Protein AF-A0A7C0XE78-F1 (afdb_monomer)

Sequence (61 aa):
MIEKALKGEPRYYMWLVFLLGIIGVGMGCWFYQLHKGLGITGMGRDISWGVYIAQFTYLVG

Structure (mmCIF, N/CA/C/O backbone):
data_AF-A0A7C0XE78-F1
#
_entry.id   AF-A0A7C0XE78-F1
#
loop_
_atom_site.group_PDB
_atom_site.id
_atom_site.type_symbol
_atom_site.label_atom_id
_atom_site.label_alt_id
_atom_site.label_comp_id
_atom_site.label_asym_id
_atom_site.label_entity_id
_atom_site.label_seq_id
_atom_site.pdbx_PDB_ins_code
_atom_site.Cartn_x
_atom_site.Cartn_y
_atom_site.Cartn_z
_atom_site.occupancy
_atom_site.B_iso_or_equiv
_atom_site.auth_seq_id
_atom_site.auth_comp_id
_atom_site.auth_asym_id
_atom_site.auth_atom_id
_atom_site.pdbx_PDB_model_num
ATOM 1 N N . MET A 1 1 ? -9.357 -1.285 29.225 1.00 62.91 1 MET A N 1
ATOM 2 C CA . MET A 1 1 ? -9.539 -0.345 28.082 1.00 62.91 1 MET A CA 1
ATOM 3 C C . MET A 1 1 ? -9.787 -1.085 26.766 1.00 62.91 1 MET A C 1
ATOM 5 O O . MET A 1 1 ? -10.786 -0.784 26.127 1.00 62.91 1 MET A O 1
ATOM 9 N N . ILE A 1 2 ? -8.978 -2.094 26.406 1.00 70.19 2 ILE A N 1
ATOM 10 C CA . ILE A 1 2 ? -9.213 -2.980 25.240 1.00 70.19 2 ILE A CA 1
ATOM 11 C C . ILE A 1 2 ? -10.594 -3.659 25.288 1.00 70.19 2 ILE A C 1
ATOM 13 O O . ILE A 1 2 ? -11.291 -3.717 24.286 1.00 70.19 2 ILE A O 1
ATOM 17 N N . GLU A 1 3 ? -11.056 -4.071 26.470 1.00 69.81 3 GLU A N 1
ATOM 18 C CA . GLU A 1 3 ? -12.383 -4.686 26.651 1.00 69.81 3 GLU A CA 1
ATOM 19 C C . GLU A 1 3 ? -13.553 -3.778 26.246 1.00 69.81 3 GLU A C 1
ATOM 21 O O . GLU A 1 3 ? -14.616 -4.283 25.906 1.00 69.81 3 GLU A O 1
ATOM 26 N N . LYS A 1 4 ? -13.388 -2.445 26.274 1.00 67.31 4 LYS A N 1
ATOM 27 C CA . LYS A 1 4 ? -14.407 -1.515 25.759 1.00 67.31 4 LYS A CA 1
ATOM 28 C C . LYS A 1 4 ? -14.331 -1.386 24.236 1.00 67.31 4 LYS A C 1
ATOM 30 O O . LYS A 1 4 ? -15.369 -1.290 23.600 1.00 67.31 4 LYS A O 1
ATOM 35 N N . ALA A 1 5 ? -13.130 -1.448 23.656 1.00 66.62 5 ALA A N 1
ATOM 36 C CA . ALA A 1 5 ? -12.941 -1.483 22.202 1.00 66.62 5 ALA A CA 1
ATOM 37 C C . ALA A 1 5 ? -13.485 -2.784 21.576 1.00 66.62 5 ALA A C 1
ATOM 39 O O . ALA A 1 5 ? -13.958 -2.778 20.446 1.00 66.62 5 ALA A O 1
ATOM 40 N N . LEU A 1 6 ? -13.472 -3.883 22.338 1.00 73.12 6 LEU A N 1
ATOM 41 C CA . LEU A 1 6 ? -14.040 -5.181 21.956 1.00 73.12 6 LEU A CA 1
ATOM 42 C C . LEU A 1 6 ? -15.528 -5.347 22.328 1.00 73.12 6 LEU A C 1
ATOM 44 O O . LEU A 1 6 ? -16.091 -6.417 22.120 1.00 73.12 6 LEU A O 1
ATOM 48 N N . LYS A 1 7 ? -16.174 -4.308 22.868 1.00 74.06 7 LYS A N 1
ATOM 49 C CA . LYS A 1 7 ? -17.629 -4.236 23.083 1.00 74.06 7 LYS A C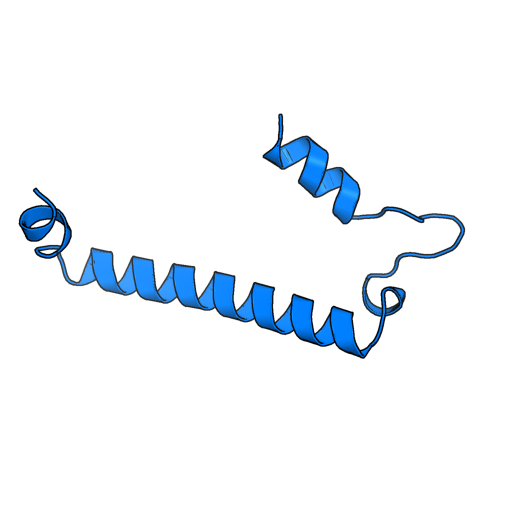A 1
ATOM 50 C C . LYS A 1 7 ? -18.246 -3.239 22.093 1.00 74.06 7 LYS A C 1
ATOM 52 O O . LYS A 1 7 ? -18.902 -2.281 22.496 1.00 74.06 7 LYS A O 1
ATOM 57 N N . GLY A 1 8 ? -17.963 -3.422 20.802 1.00 77.38 8 GLY A N 1
ATOM 58 C CA . GLY A 1 8 ? -18.501 -2.589 19.722 1.00 77.38 8 GLY A CA 1
ATOM 59 C C . GLY A 1 8 ? -19.921 -2.985 19.295 1.00 77.38 8 GLY A C 1
ATOM 60 O O . GLY A 1 8 ? -20.370 -4.104 19.531 1.00 77.38 8 GLY A O 1
ATOM 61 N N . GLU A 1 9 ? -20.635 -2.072 18.632 1.00 86.12 9 GLU A N 1
ATOM 62 C CA . GLU A 1 9 ? -21.915 -2.367 17.966 1.00 86.12 9 GLU A CA 1
ATOM 63 C C . GLU A 1 9 ? -21.682 -3.299 16.751 1.00 86.12 9 GLU A C 1
ATOM 65 O O . GLU A 1 9 ? -20.626 -3.201 16.119 1.00 86.12 9 GLU A O 1
ATOM 70 N N . PRO A 1 10 ? -22.637 -4.146 16.317 1.00 88.12 10 PRO A N 1
ATOM 71 C CA . PRO A 1 10 ? -22.451 -4.999 15.135 1.00 88.12 10 PRO A CA 1
ATOM 72 C C . PRO A 1 10 ? -22.058 -4.224 13.868 1.00 88.12 10 PRO A C 1
ATOM 74 O O . PRO A 1 10 ? -21.286 -4.717 13.047 1.00 88.12 10 PRO A O 1
ATOM 77 N N . ARG A 1 11 ? -22.521 -2.973 13.735 1.00 90.81 11 ARG A N 1
ATOM 78 C CA . ARG A 1 11 ? -22.142 -2.057 12.646 1.00 90.81 11 ARG A CA 1
ATOM 79 C C . ARG A 1 11 ? -20.645 -1.766 12.605 1.00 90.81 11 ARG A C 1
ATOM 81 O O . ARG A 1 11 ? -20.063 -1.741 11.524 1.00 90.81 11 ARG A O 1
ATOM 88 N N . TYR A 1 12 ? -20.022 -1.595 13.770 1.00 90.00 12 TYR A N 1
ATOM 89 C CA . TYR A 1 12 ? -18.581 -1.388 13.876 1.00 90.00 12 TYR A CA 1
ATOM 90 C C . TYR A 1 12 ? -17.813 -2.600 13.339 1.00 90.00 12 TYR A C 1
ATOM 92 O O . TYR A 1 12 ? -16.914 -2.447 12.516 1.00 90.00 12 TYR A O 1
ATOM 100 N N . TYR A 1 13 ? -18.216 -3.814 13.720 1.00 90.44 13 TYR A N 1
ATOM 101 C CA . TYR A 1 13 ? -17.563 -5.032 13.235 1.00 90.44 13 TYR A CA 1
ATOM 102 C C . TYR A 1 13 ? -17.795 -5.284 11.745 1.00 90.44 13 TYR A C 1
ATOM 104 O O . TYR A 1 13 ? -16.860 -5.686 11.058 1.00 90.44 13 TYR A O 1
ATOM 112 N N . MET A 1 14 ? -18.992 -5.001 11.219 1.00 94.44 14 MET A N 1
ATOM 113 C CA . MET A 1 14 ? -19.234 -5.062 9.771 1.00 94.44 14 MET A CA 1
ATOM 114 C C . MET A 1 14 ? -18.307 -4.113 9.008 1.00 94.44 14 MET A C 1
ATOM 116 O O . MET A 1 14 ? -17.740 -4.499 7.987 1.00 94.44 14 MET A O 1
ATOM 120 N N . TRP A 1 15 ? -18.107 -2.898 9.523 1.00 95.38 15 TRP A N 1
ATOM 121 C CA . TRP A 1 15 ? -17.180 -1.942 8.926 1.00 95.38 15 TRP A CA 1
ATOM 122 C C . TRP A 1 15 ? -15.732 -2.440 8.966 1.00 95.38 15 TRP A C 1
ATOM 124 O O . TRP A 1 15 ? -15.030 -2.366 7.960 1.00 95.38 15 TRP A O 1
ATOM 134 N N . LEU A 1 16 ? -15.294 -3.023 10.085 1.00 94.94 16 LEU A N 1
ATOM 135 C CA . LEU A 1 16 ? -13.963 -3.625 10.177 1.00 94.94 16 LEU A CA 1
ATOM 136 C C . LEU A 1 16 ? -13.768 -4.764 9.174 1.00 94.94 16 LEU A C 1
ATOM 138 O O . LEU A 1 16 ? -12.747 -4.798 8.493 1.00 94.94 16 LEU A O 1
ATOM 142 N N . VAL A 1 17 ? -14.733 -5.678 9.057 1.00 96.69 17 VAL A N 1
ATOM 143 C CA . VAL A 1 17 ? -14.667 -6.784 8.089 1.00 96.69 17 VAL A CA 1
ATOM 144 C C . VAL A 1 17 ? -14.616 -6.250 6.659 1.00 96.69 17 VAL A C 1
ATOM 146 O O . VAL A 1 17 ? -13.832 -6.745 5.855 1.00 96.69 17 VAL A O 1
ATOM 149 N N . PHE A 1 18 ? -15.394 -5.213 6.349 1.00 97.69 18 PHE A N 1
ATOM 150 C CA . PHE A 1 18 ? -15.352 -4.557 5.044 1.00 97.69 18 PHE A CA 1
ATOM 151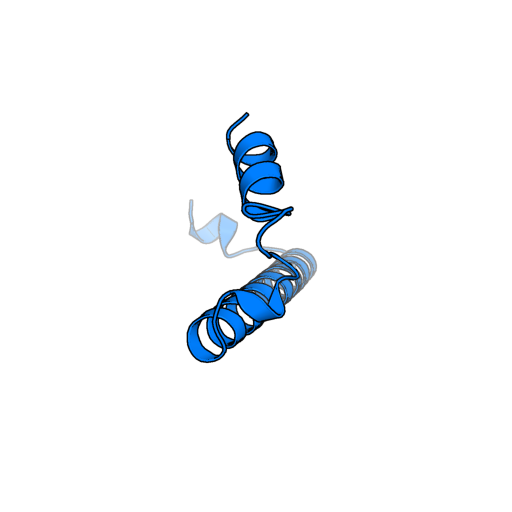 C C . PHE A 1 18 ? -13.966 -3.969 4.739 1.00 97.69 18 PHE A C 1
ATOM 153 O O . PHE A 1 18 ? -13.397 -4.252 3.683 1.00 97.69 18 PHE A O 1
ATOM 160 N N . LEU A 1 19 ? -13.385 -3.216 5.679 1.00 98.12 19 LEU A N 1
ATOM 161 C CA . LEU A 1 19 ? -12.037 -2.659 5.528 1.00 98.12 19 LEU A CA 1
ATOM 162 C C . LEU A 1 19 ? -10.975 -3.758 5.386 1.00 98.12 19 LEU A C 1
ATOM 164 O O . LEU A 1 19 ? -10.109 -3.666 4.517 1.00 98.12 19 LEU A O 1
ATOM 168 N N . LEU A 1 20 ? -11.061 -4.823 6.186 1.00 98.25 20 LEU A N 1
ATOM 169 C CA . LEU A 1 20 ? -10.179 -5.986 6.067 1.00 98.25 20 LEU A CA 1
ATOM 170 C C . LEU A 1 20 ? -10.337 -6.688 4.716 1.00 98.25 20 LEU A C 1
ATOM 172 O O . LEU A 1 20 ? -9.344 -7.148 4.157 1.00 98.25 20 LEU A O 1
ATOM 176 N N . GLY A 1 21 ? -11.549 -6.724 4.161 1.00 98.56 21 GLY A N 1
ATOM 177 C CA . GLY A 1 21 ? -11.808 -7.207 2.808 1.00 98.56 21 GLY A CA 1
ATOM 178 C C . GLY A 1 21 ? -11.060 -6.391 1.754 1.00 98.56 21 GLY A C 1
ATOM 179 O O . GLY A 1 21 ? -10.365 -6.968 0.919 1.00 98.56 21 GLY A O 1
ATOM 180 N N . 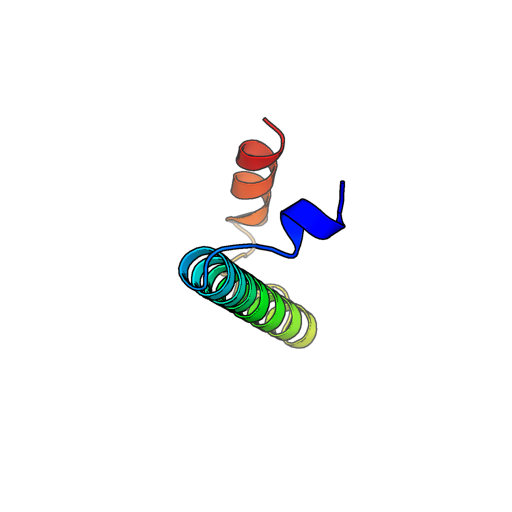ILE A 1 22 ? -11.121 -5.057 1.831 1.00 98.56 22 ILE A N 1
ATOM 181 C CA . ILE A 1 22 ? -10.377 -4.164 0.925 1.00 98.56 22 ILE A CA 1
ATOM 182 C C . ILE A 1 22 ? -8.865 -4.393 1.049 1.00 98.56 22 ILE A C 1
ATOM 184 O O . ILE A 1 22 ? -8.178 -4.539 0.036 1.00 98.56 22 ILE A O 1
ATOM 188 N N . ILE A 1 23 ? -8.345 -4.474 2.277 1.00 98.44 23 ILE A N 1
ATOM 189 C CA . ILE A 1 23 ? -6.922 -4.753 2.526 1.00 98.44 23 ILE A CA 1
ATOM 190 C C . ILE A 1 23 ? -6.539 -6.124 1.952 1.00 98.44 23 ILE A C 1
ATOM 192 O O . ILE A 1 23 ? -5.499 -6.251 1.308 1.00 98.44 23 ILE A O 1
ATOM 196 N N . GLY A 1 24 ? -7.393 -7.136 2.124 1.00 98.62 24 GLY A N 1
ATOM 197 C CA . GLY A 1 24 ? -7.215 -8.477 1.566 1.00 98.62 24 GLY A CA 1
ATOM 198 C C . GLY A 1 24 ? -7.115 -8.479 0.042 1.00 98.62 24 GLY A C 1
ATOM 199 O O . GLY A 1 24 ? -6.212 -9.109 -0.509 1.00 98.62 24 GLY A O 1
ATOM 200 N N . VAL A 1 25 ? -7.976 -7.720 -0.642 1.00 98.56 25 VAL A N 1
ATOM 201 C CA . VAL A 1 25 ? -7.890 -7.526 -2.099 1.00 98.56 25 VAL A CA 1
ATOM 202 C C . VAL A 1 25 ? -6.567 -6.854 -2.477 1.00 98.56 25 VAL A C 1
ATOM 204 O O . VAL A 1 25 ? -5.881 -7.332 -3.381 1.00 98.56 25 VAL A O 1
ATOM 207 N N . GLY A 1 26 ? -6.161 -5.803 -1.756 1.00 97.50 26 GLY A N 1
ATOM 208 C CA . GLY A 1 26 ? -4.876 -5.128 -1.970 1.00 97.50 26 GLY A CA 1
ATOM 209 C C . GLY A 1 26 ? -3.673 -6.065 -1.817 1.00 97.50 26 GLY A C 1
ATOM 210 O O . GLY A 1 26 ? -2.800 -6.097 -2.686 1.00 97.50 26 GLY A O 1
ATOM 211 N N . MET A 1 27 ? -3.659 -6.890 -0.766 1.00 98.44 27 MET A N 1
ATOM 212 C CA . MET A 1 27 ? -2.636 -7.923 -0.563 1.00 98.44 27 MET A CA 1
ATOM 213 C C . MET A 1 27 ? -2.650 -8.970 -1.681 1.00 98.44 27 MET A C 1
ATOM 215 O O . MET A 1 27 ? -1.588 -9.360 -2.162 1.00 98.44 27 MET A O 1
ATOM 219 N N . GLY A 1 28 ? -3.830 -9.400 -2.137 1.00 98.38 28 GLY A N 1
ATOM 220 C CA . GLY A 1 28 ? -3.969 -10.325 -3.264 1.00 98.38 28 GLY A CA 1
ATOM 221 C C . GLY A 1 28 ? -3.355 -9.773 -4.554 1.00 98.38 28 GLY A C 1
ATOM 222 O O . GLY A 1 28 ? -2.559 -10.455 -5.201 1.00 98.38 28 GLY A O 1
ATOM 223 N N . CYS A 1 29 ? -3.651 -8.514 -4.889 1.00 97.44 29 CYS A N 1
ATOM 224 C CA . CYS A 1 29 ? -3.035 -7.820 -6.023 1.00 9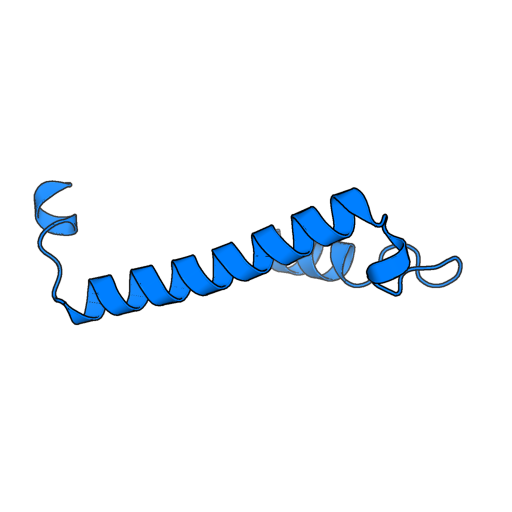7.44 29 CYS A CA 1
ATOM 225 C C . CYS A 1 29 ? -1.514 -7.697 -5.863 1.00 97.44 29 CYS A C 1
ATOM 227 O O . CYS A 1 29 ? -0.776 -7.927 -6.822 1.00 97.44 29 CYS A O 1
ATOM 229 N N . TRP A 1 30 ? -1.035 -7.391 -4.653 1.00 96.44 30 TRP A N 1
ATOM 230 C CA . TRP A 1 30 ? 0.397 -7.318 -4.362 1.00 96.44 30 TRP A CA 1
ATOM 231 C C . TRP A 1 30 ? 1.099 -8.667 -4.562 1.00 96.44 30 TRP A C 1
ATOM 233 O O . TRP A 1 30 ? 2.129 -8.724 -5.230 1.00 96.44 30 TRP A O 1
ATOM 243 N N . PHE A 1 31 ? 0.525 -9.771 -4.075 1.00 98.38 31 PHE A N 1
ATOM 244 C CA . PHE A 1 31 ? 1.070 -11.111 -4.314 1.00 98.38 31 PHE A CA 1
ATOM 245 C C . PHE A 1 31 ? 1.056 -11.490 -5.794 1.00 98.38 31 PHE A C 1
ATOM 247 O O . PHE A 1 31 ? 2.023 -12.076 -6.287 1.00 98.38 31 PHE A O 1
ATOM 254 N N . TYR A 1 32 ? -0.017 -11.154 -6.512 1.00 98.19 32 TYR A N 1
ATOM 255 C CA . TYR A 1 32 ? -0.097 -11.371 -7.953 1.00 98.19 32 TYR A CA 1
ATOM 256 C C . TYR A 1 32 ? 1.018 -10.616 -8.691 1.00 98.19 32 TYR A C 1
ATOM 258 O O . TYR A 1 32 ? 1.712 -11.201 -9.525 1.00 98.19 32 TYR A O 1
ATOM 266 N N . GLN A 1 33 ? 1.262 -9.359 -8.316 1.00 97.00 33 GLN A N 1
ATOM 267 C CA . GLN A 1 33 ? 2.372 -8.563 -8.833 1.00 97.00 33 GLN A CA 1
ATOM 268 C C . GLN A 1 33 ? 3.739 -9.143 -8.472 1.00 97.00 33 GLN A C 1
ATOM 270 O O . GLN A 1 33 ? 4.627 -9.172 -9.320 1.00 97.00 33 GLN A O 1
ATOM 275 N N . LEU A 1 34 ? 3.910 -9.632 -7.243 1.00 97.38 34 LEU A N 1
ATOM 276 C CA . LEU A 1 34 ? 5.151 -10.259 -6.795 1.00 97.38 3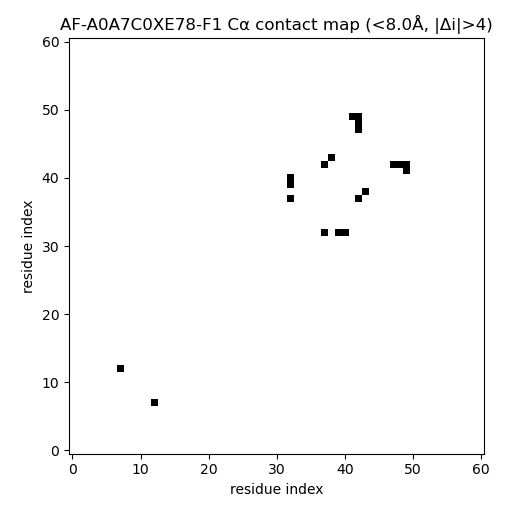4 LEU A CA 1
ATOM 277 C C . LEU A 1 34 ? 5.506 -11.475 -7.668 1.00 97.38 34 LEU A C 1
ATOM 279 O O . LEU A 1 34 ? 6.667 -11.661 -8.018 1.00 97.38 34 LEU A O 1
ATOM 283 N N . HIS A 1 35 ? 4.504 -12.267 -8.066 1.00 98.06 35 HIS A N 1
ATOM 284 C CA . HIS A 1 35 ? 4.700 -13.459 -8.899 1.00 98.06 35 HIS A CA 1
ATOM 285 C C . HIS A 1 35 ? 4.830 -13.154 -10.396 1.00 98.06 35 HIS A C 1
ATOM 287 O O . HIS A 1 35 ? 5.582 -13.832 -11.094 1.00 98.06 35 HIS A O 1
ATOM 293 N N . LYS A 1 36 ? 4.075 -12.184 -10.924 1.00 97.31 36 LYS A N 1
ATOM 294 C CA . LYS A 1 36 ? 4.078 -11.846 -12.362 1.00 97.31 36 LYS A CA 1
ATOM 295 C C . LYS A 1 36 ? 5.096 -10.770 -12.745 1.00 97.31 36 LYS A C 1
ATOM 297 O O . LYS A 1 36 ? 5.363 -10.589 -13.931 1.00 97.31 36 LYS A O 1
ATOM 302 N N . GLY A 1 37 ? 5.675 -10.086 -11.764 1.00 95.31 37 GLY A N 1
ATOM 303 C CA . GLY A 1 37 ? 6.604 -8.979 -11.955 1.00 95.31 37 GLY A CA 1
ATOM 304 C C . GLY A 1 37 ? 5.909 -7.635 -12.186 1.00 95.31 37 GLY A C 1
ATOM 305 O O . GLY A 1 37 ? 4.691 -7.539 -12.343 1.00 95.31 37 GLY A O 1
ATOM 306 N N . LEU A 1 38 ? 6.712 -6.566 -12.232 1.00 93.19 38 LEU A N 1
ATOM 307 C CA . LEU A 1 38 ? 6.223 -5.182 -12.313 1.00 93.19 38 LEU A CA 1
ATOM 308 C C . LEU A 1 38 ? 5.469 -4.861 -13.612 1.00 93.19 38 LEU A C 1
ATOM 310 O O . LEU A 1 38 ? 4.729 -3.884 -13.641 1.00 93.19 38 LEU A O 1
ATOM 314 N N . GLY A 1 39 ? 5.593 -5.673 -14.665 1.00 92.25 39 GLY A N 1
ATOM 315 C CA . GLY A 1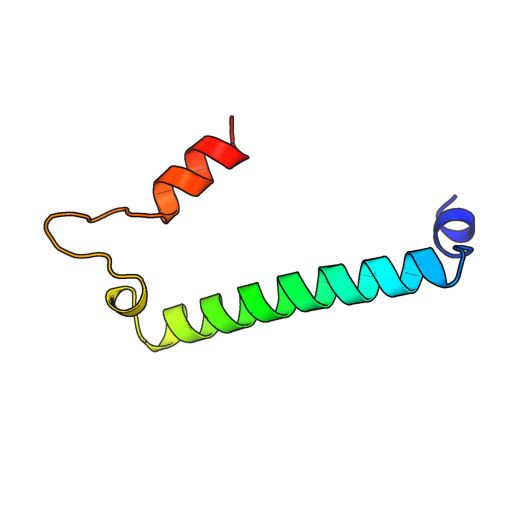 39 ? 4.934 -5.422 -15.953 1.00 92.25 39 GLY A CA 1
ATOM 316 C C . GLY A 1 39 ? 3.406 -5.324 -15.870 1.00 92.25 39 GLY A C 1
ATOM 317 O O . GLY A 1 39 ? 2.798 -4.606 -16.658 1.00 92.25 39 GLY A O 1
ATOM 318 N N . ILE A 1 40 ? 2.771 -5.962 -14.877 1.00 94.50 40 ILE A N 1
ATOM 319 C CA . ILE A 1 40 ? 1.309 -5.891 -14.701 1.00 94.50 40 ILE A CA 1
ATOM 320 C C . ILE A 1 40 ? 0.810 -4.522 -14.214 1.00 94.50 40 ILE A C 1
ATOM 322 O O . ILE A 1 40 ? -0.388 -4.260 -14.231 1.00 94.50 40 ILE A O 1
ATOM 326 N N . THR A 1 41 ? 1.715 -3.658 -13.752 1.00 93.88 41 THR A N 1
ATOM 327 C CA . THR A 1 41 ? 1.381 -2.330 -13.213 1.00 93.88 41 THR A CA 1
ATOM 328 C C . THR A 1 41 ? 1.218 -1.268 -14.299 1.00 93.88 41 THR A C 1
ATOM 330 O O . THR A 1 41 ? 0.866 -0.132 -13.993 1.00 93.88 41 THR A O 1
ATOM 333 N N . GLY A 1 42 ? 1.522 -1.606 -15.558 1.00 91.06 42 GLY A N 1
ATOM 334 C CA . GLY A 1 42 ? 1.582 -0.643 -16.659 1.00 91.06 42 GLY A CA 1
ATOM 335 C C . GLY A 1 42 ? 2.827 0.251 -16.643 1.00 91.06 42 GLY A C 1
ATOM 336 O O . GLY A 1 42 ? 2.949 1.128 -17.495 1.00 91.06 42 GLY A O 1
ATOM 337 N N . MET A 1 43 ? 3.758 0.039 -15.704 1.00 94.19 43 MET A N 1
ATOM 338 C CA . MET A 1 43 ? 5.061 0.704 -15.717 1.00 94.19 43 MET A CA 1
ATOM 339 C C . MET A 1 43 ? 5.941 0.165 -16.849 1.00 94.19 43 MET A C 1
ATOM 341 O O . MET A 1 43 ? 5.910 -1.019 -17.191 1.00 94.19 43 MET A O 1
ATOM 345 N N . GLY A 1 44 ? 6.753 1.052 -17.413 1.00 91.00 44 GLY A N 1
ATOM 346 C CA . GLY A 1 44 ? 7.643 0.757 -18.529 1.00 91.00 44 GLY A CA 1
ATOM 347 C C . GLY A 1 44 ? 8.830 1.713 -18.568 1.00 91.00 44 GLY A C 1
ATOM 348 O O . GLY A 1 44 ? 9.137 2.384 -17.587 1.00 91.00 44 GLY A O 1
ATOM 349 N N . ARG A 1 45 ? 9.509 1.792 -19.717 1.00 93.44 45 ARG A N 1
ATOM 350 C CA . ARG A 1 45 ? 10.717 2.621 -19.863 1.00 93.44 45 ARG A CA 1
ATOM 351 C C . ARG A 1 45 ? 10.438 4.115 -19.654 1.00 93.44 45 ARG A C 1
ATOM 353 O O . ARG A 1 45 ? 11.212 4.775 -18.974 1.00 93.44 45 ARG A O 1
ATOM 360 N N . ASP A 1 46 ? 9.353 4.627 -20.235 1.00 94.19 46 ASP A N 1
ATOM 361 C CA . ASP A 1 46 ? 9.018 6.060 -20.190 1.00 94.19 46 ASP A CA 1
ATOM 362 C C . ASP A 1 46 ? 8.285 6.459 -18.895 1.00 94.19 46 ASP A C 1
ATOM 364 O O . ASP A 1 46 ? 8.350 7.608 -18.472 1.00 94.19 46 ASP A O 1
ATOM 368 N N . ILE A 1 47 ? 7.622 5.502 -18.234 1.00 91.50 47 ILE A N 1
ATOM 369 C CA . ILE A 1 47 ? 6.933 5.690 -16.949 1.00 91.50 47 ILE A CA 1
ATOM 370 C C . ILE A 1 47 ? 7.415 4.596 -15.999 1.00 91.50 47 ILE A C 1
ATOM 372 O O . ILE A 1 47 ? 6.794 3.542 -15.862 1.00 91.50 47 ILE A O 1
ATOM 376 N N . SER A 1 48 ? 8.559 4.841 -15.370 1.00 90.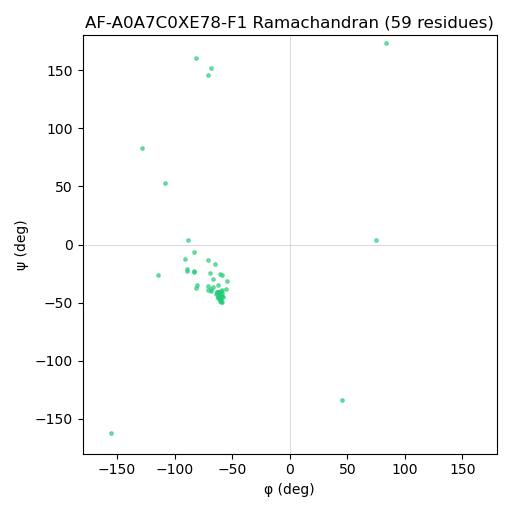69 48 SER A N 1
ATOM 377 C CA . SER A 1 48 ? 9.266 3.833 -14.576 1.00 90.69 48 SER A CA 1
ATOM 378 C C . SER A 1 48 ? 8.740 3.686 -13.148 1.00 90.69 48 SER A C 1
ATOM 380 O O . SER A 1 48 ? 8.960 2.646 -12.534 1.00 90.69 48 SER A O 1
ATOM 382 N N . TRP A 1 49 ? 8.081 4.717 -12.604 1.00 91.38 49 TRP A N 1
ATOM 383 C CA . TRP A 1 49 ? 7.639 4.759 -11.198 1.00 91.38 49 TRP A CA 1
ATOM 384 C C . TRP A 1 49 ? 6.112 4.779 -11.031 1.00 91.38 49 TRP A C 1
ATOM 386 O O . TRP A 1 49 ? 5.601 4.333 -10.006 1.00 91.38 49 TRP A O 1
ATOM 396 N N . GLY A 1 50 ? 5.378 5.278 -12.033 1.00 90.75 50 GLY A N 1
ATOM 397 C CA . GLY A 1 50 ? 3.915 5.223 -12.106 1.00 90.75 50 GLY A CA 1
ATOM 398 C C . GLY A 1 50 ? 3.188 5.604 -10.810 1.00 90.75 50 GLY A C 1
ATOM 399 O O . GLY A 1 50 ? 3.500 6.597 -10.155 1.00 90.75 50 GLY A O 1
ATOM 400 N N . VAL A 1 51 ? 2.201 4.787 -10.437 1.00 90.31 51 VAL A N 1
ATOM 401 C CA . VAL A 1 51 ? 1.352 5.003 -9.254 1.00 90.31 51 VAL A CA 1
ATOM 402 C C . VAL A 1 51 ? 2.121 4.826 -7.938 1.00 90.31 51 VAL A C 1
ATOM 404 O O . VAL A 1 51 ? 1.740 5.429 -6.939 1.00 90.31 51 VAL A O 1
ATOM 407 N N . TYR A 1 52 ? 3.223 4.068 -7.918 1.00 93.25 52 TYR A N 1
ATOM 408 C CA . TYR A 1 52 ? 3.984 3.815 -6.689 1.00 93.25 52 TYR A CA 1
ATOM 409 C C . TYR A 1 52 ? 4.502 5.099 -6.052 1.00 93.25 52 TYR A C 1
ATOM 411 O O . TYR A 1 52 ? 4.285 5.321 -4.860 1.00 93.25 52 TYR A O 1
ATOM 419 N N . ILE A 1 53 ? 5.146 5.963 -6.844 1.00 93.56 53 ILE A N 1
ATOM 420 C CA . ILE A 1 53 ? 5.676 7.214 -6.298 1.00 93.56 53 ILE A CA 1
ATOM 421 C C . ILE A 1 53 ? 4.557 8.197 -5.950 1.00 93.56 53 ILE A C 1
ATOM 423 O O . ILE A 1 53 ? 4.650 8.873 -4.932 1.00 93.56 53 ILE A O 1
ATOM 427 N N . ALA A 1 54 ? 3.476 8.228 -6.736 1.00 91.75 54 ALA A N 1
ATOM 428 C CA . ALA A 1 54 ? 2.326 9.083 -6.453 1.00 91.75 54 ALA A CA 1
ATOM 429 C C . ALA A 1 54 ? 1.674 8.734 -5.104 1.00 91.75 54 ALA A C 1
ATOM 431 O O . ALA A 1 54 ? 1.320 9.628 -4.341 1.00 91.75 54 ALA A O 1
ATOM 432 N N . GLN A 1 55 ? 1.547 7.441 -4.783 1.00 92.81 55 GLN A N 1
ATOM 433 C CA . GLN A 1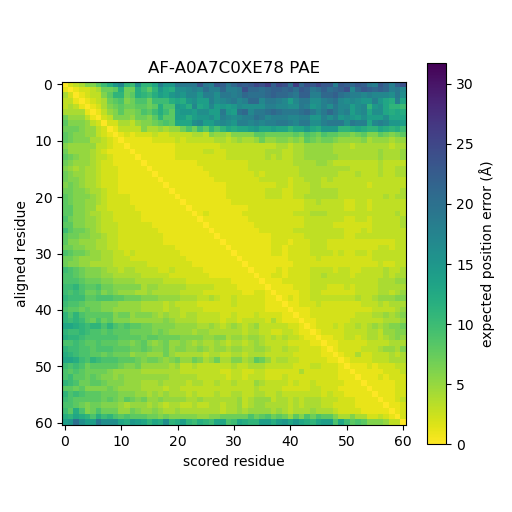 55 ? 1.031 7.005 -3.483 1.00 92.81 55 GLN A CA 1
ATOM 434 C C . GLN A 1 55 ? 2.025 7.278 -2.353 1.00 92.81 55 GLN A C 1
ATOM 436 O O . GLN A 1 55 ? 1.612 7.702 -1.279 1.00 92.81 55 GLN A O 1
ATOM 441 N N . PHE A 1 56 ? 3.326 7.078 -2.586 1.00 93.00 56 PHE A N 1
ATOM 442 C CA . PHE A 1 56 ? 4.349 7.381 -1.586 1.00 93.00 56 PHE A CA 1
ATOM 443 C C . PHE A 1 56 ? 4.310 8.856 -1.174 1.00 93.00 56 PHE A C 1
ATOM 445 O O . PHE A 1 56 ? 4.228 9.145 0.014 1.00 93.00 56 PHE A O 1
ATOM 452 N N . THR A 1 57 ? 4.295 9.793 -2.125 1.00 94.12 57 THR A N 1
ATOM 453 C CA . THR A 1 57 ? 4.238 11.223 -1.787 1.00 94.12 57 THR A CA 1
ATOM 454 C C . THR A 1 57 ? 2.916 11.620 -1.134 1.00 94.12 57 THR A C 1
ATOM 456 O O . THR A 1 57 ? 2.925 12.439 -0.223 1.00 94.12 57 THR A O 1
ATOM 459 N N . TYR A 1 58 ? 1.793 11.029 -1.556 1.00 94.12 58 TYR A N 1
ATOM 460 C CA . TYR A 1 58 ? 0.480 11.315 -0.974 1.00 94.12 58 TYR A CA 1
ATOM 461 C C . TYR A 1 58 ? 0.332 10.809 0.469 1.00 94.12 58 TYR A C 1
ATOM 463 O O . TYR A 1 58 ? -0.272 11.488 1.290 1.00 94.12 58 TYR A O 1
ATOM 471 N N . LEU A 1 59 ? 0.862 9.621 0.778 1.00 93.75 59 LEU A N 1
ATOM 472 C CA . LEU A 1 59 ? 0.702 8.981 2.091 1.00 93.75 59 LEU A CA 1
ATOM 473 C C . LEU A 1 59 ? 1.793 9.359 3.102 1.00 93.75 59 LEU A C 1
ATOM 475 O O . LEU A 1 59 ? 1.592 9.163 4.298 1.00 93.75 59 LEU A O 1
ATOM 479 N N . VAL A 1 60 ? 2.951 9.834 2.635 1.00 92.44 60 VAL A N 1
ATOM 480 C CA . VAL A 1 60 ? 4.051 10.304 3.498 1.00 92.44 60 VAL A CA 1
ATOM 481 C C . VAL A 1 60 ? 3.932 11.797 3.825 1.00 92.44 60 VAL A C 1
ATOM 483 O O . VAL A 1 60 ? 4.522 12.235 4.812 1.00 92.44 60 VAL A O 1
ATOM 486 N N . GLY A 1 61 ? 3.221 12.561 2.987 1.00 75.75 61 GLY A N 1
ATOM 487 C CA . GLY A 1 61 ? 3.028 14.008 3.131 1.00 75.75 61 GLY A CA 1
ATOM 488 C C . GLY A 1 61 ? 2.192 14.440 4.329 1.00 75.75 61 GLY A C 1
ATOM 489 O O . GL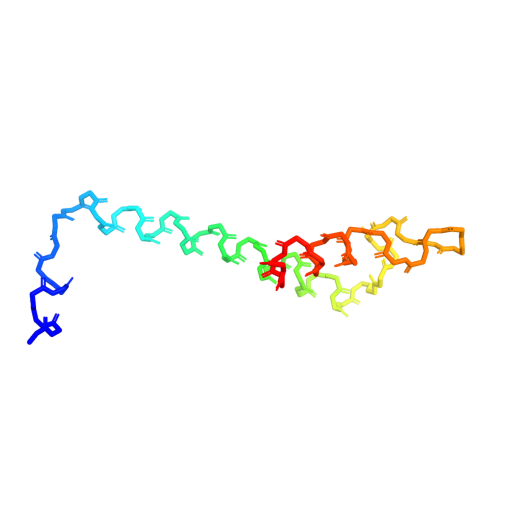Y A 1 61 ? 1.460 13.605 4.904 1.00 75.75 61 GLY A O 1
#

Secondary structure (DSSP, 8-state):
-HHHHTS--HHHHHHHHHHHHHHHHHHHHHHHHHHH-GGGGT--SSSSSHHHHHHHHHHH-

Foldseek 3Di:
DVVVVVPDDVVVVVVVVVVVVVVVVVVVVVVVCVVVDPVVVVADDVRPCPVPVVVVVVVVD

Radius of gyration: 17.43 Å; Cα contacts (8 Å, |Δi|>4): 10; chains: 1; bounding box: 33×28×48 Å

pLDDT: mean 91.01, std 9.07, range [62.91, 98.62]

Solvent-accessible surface area (backbone atoms only — not comparable to full-atom values): 3704 Å² total; per-residue (Å²): 112,68,69,60,70,73,63,62,56,74,68,55,54,51,50,50,52,51,53,51,49,55,51,48,52,52,50,50,53,49,53,50,36,69,74,70,35,68,64,82,74,75,41,45,92,93,42,71,58,60,68,61,54,56,48,49,56,64,72,73,101

Mean predicted aligned error: 5.14 Å